Protein AF-A0A9E5F0Z5-F1 (afdb_monomer_lite)

pLDDT: mean 74.93, std 24.02, range [34.16, 98.31]

Radius of gyration: 19.01 Å; chains: 1; bounding box: 40×56×45 Å

Foldseek 3Di:
DPDPPDPLPPQPAFDDLLRLLVVQLVVLVVVCVVVVADADDDSCLRSVQSVVQAAPPPRHGADRGDDRPDPDDDQRHWHKAFQQPVHGHDSVGITIHGNNQRVLCPNHHVVSSVVVVVVVCVVLVDDDQPDDDDAPVVVVQVPDNPDPPRDDPPVVVVVVVDDDDPDDPDNPD

Sequence (173 aa):
MKRRENWRDIVAEPLEPEEVAWRLYNSAKTKARKRGLTFKLKYNDVLRPVKAGACAVTGIPFDHRAKPARGVDLPFRASLDRIDNTVGYEADNIQIVCCIYNRSKGMWNVEDVVAMAEAIMKQKQLELPEVICRCKKCRKELTAPDSVKMGLGPKCRKRLNGKHTNDPPNRNC

Secondary structure (DSSP, 8-state):
------GGG--PPPPPHHHHHHHHHHHHHHHHHHHT--B---HHHHHHHHHH-B-TTT-PBP--PPPPTTTPPPTTSEEEEESSSSS-B-TTSEEEEEHHHHHHHTTS-HHHHHHHHHHHHHHHTPPPPSS---SHHHHHHTT-TT-------HHHHHHHSS--------TT-

Structure (mmCIF, N/CA/C/O backbone):
data_AF-A0A9E5F0Z5-F1
#
_entry.id   AF-A0A9E5F0Z5-F1
#
loop_
_atom_site.group_PDB
_atom_site.id
_atom_site.type_symbol
_atom_site.label_atom_id
_atom_site.label_alt_id
_atom_site.label_comp_id
_atom_site.label_asym_id
_atom_site.label_entity_id
_atom_site.label_seq_id
_atom_site.pdbx_PDB_ins_code
_atom_site.Cartn_x
_atom_site.Cartn_y
_atom_site.Cartn_z
_atom_site.occupancy
_atom_site.B_iso_or_equiv
_atom_site.auth_seq_id
_atom_site.auth_comp_id
_atom_site.auth_asym_id
_atom_site.auth_atom_id
_atom_site.pdbx_PDB_model_num
ATOM 1 N N . MET A 1 1 ? 19.846 42.047 6.253 1.00 38.47 1 MET A N 1
ATOM 2 C CA . MET A 1 1 ? 20.235 40.618 6.306 1.00 38.47 1 MET A CA 1
ATOM 3 C C . MET A 1 1 ? 18.968 39.784 6.114 1.00 38.47 1 MET A C 1
ATOM 5 O O . MET A 1 1 ? 18.096 39.841 6.972 1.00 38.47 1 MET A O 1
A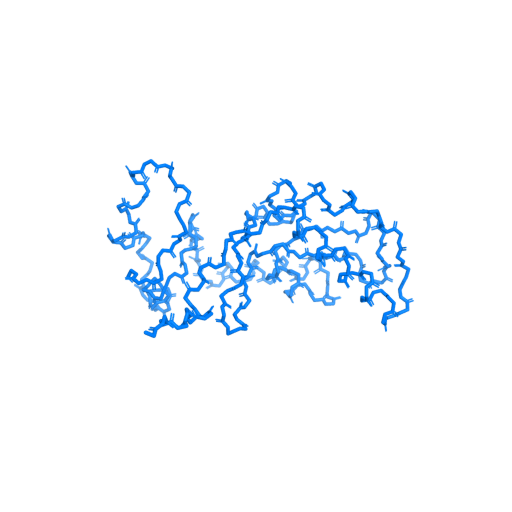TOM 9 N N . LYS A 1 2 ? 18.772 39.126 4.959 1.00 37.97 2 LYS A N 1
ATOM 10 C CA . LYS A 1 2 ? 17.550 38.334 4.710 1.00 37.97 2 LYS A CA 1
ATOM 11 C C . LYS A 1 2 ? 17.537 37.152 5.683 1.00 37.97 2 LYS A C 1
ATOM 13 O O . LYS A 1 2 ? 18.453 36.333 5.663 1.00 37.97 2 LYS A O 1
ATOM 18 N N . ARG A 1 3 ? 16.542 37.113 6.571 1.00 40.41 3 ARG A N 1
ATOM 19 C CA . ARG A 1 3 ? 16.307 36.020 7.520 1.00 40.41 3 ARG A CA 1
ATOM 20 C C . ARG A 1 3 ? 16.225 34.727 6.702 1.00 40.41 3 ARG A C 1
ATOM 22 O O . ARG A 1 3 ? 15.296 34.588 5.914 1.00 40.41 3 ARG A O 1
ATOM 29 N N . ARG A 1 4 ? 17.223 33.839 6.814 1.00 42.50 4 ARG A N 1
ATOM 30 C CA . ARG A 1 4 ? 17.203 32.532 6.137 1.00 42.50 4 ARG A CA 1
ATOM 31 C C . ARG A 1 4 ? 15.917 31.835 6.564 1.00 42.50 4 ARG A C 1
ATOM 33 O O . ARG A 1 4 ? 15.726 31.607 7.758 1.00 42.50 4 ARG A O 1
ATOM 40 N N . GLU A 1 5 ? 15.021 31.588 5.615 1.00 42.53 5 GLU A N 1
ATOM 41 C CA . GLU A 1 5 ? 13.785 30.870 5.889 1.00 42.53 5 GLU A CA 1
ATOM 42 C C . GLU A 1 5 ? 14.144 29.526 6.520 1.00 42.53 5 GLU A C 1
ATOM 44 O O . GLU A 1 5 ? 14.979 28.762 6.030 1.00 42.53 5 GLU A O 1
ATOM 49 N N . ASN A 1 6 ? 13.585 29.291 7.697 1.00 43.69 6 ASN A N 1
ATOM 50 C CA . ASN A 1 6 ? 13.802 28.077 8.449 1.00 43.69 6 ASN A CA 1
ATOM 51 C C . ASN A 1 6 ? 13.063 26.964 7.703 1.00 43.69 6 ASN A C 1
ATOM 53 O O . ASN A 1 6 ? 11.839 26.964 7.648 1.00 43.69 6 ASN A O 1
ATOM 57 N N . TRP A 1 7 ? 13.797 26.003 7.137 1.00 49.12 7 TRP A N 1
ATOM 58 C CA . TRP A 1 7 ? 13.245 24.856 6.395 1.00 49.12 7 TRP A CA 1
ATOM 59 C C . TRP A 1 7 ? 12.137 24.095 7.153 1.00 49.12 7 TRP A C 1
ATOM 61 O O . TRP A 1 7 ? 11.355 23.364 6.553 1.00 49.12 7 TRP A O 1
ATOM 71 N N . ARG A 1 8 ? 12.068 24.261 8.483 1.00 39.72 8 ARG A N 1
ATOM 72 C CA . ARG A 1 8 ? 11.035 23.701 9.366 1.00 39.72 8 ARG A CA 1
ATOM 73 C C . ARG A 1 8 ? 9.648 24.325 9.173 1.00 39.72 8 ARG A C 1
ATOM 75 O O . ARG A 1 8 ? 8.669 23.684 9.556 1.00 39.72 8 ARG A O 1
ATOM 82 N N . ASP A 1 9 ? 9.587 25.527 8.606 1.00 44.66 9 ASP A N 1
ATOM 83 C CA . ASP A 1 9 ? 8.370 26.313 8.385 1.00 44.66 9 ASP A CA 1
ATOM 84 C C . ASP A 1 9 ? 7.842 26.183 6.947 1.00 44.66 9 ASP A C 1
ATOM 86 O O . ASP A 1 9 ? 6.764 26.688 6.641 1.00 44.66 9 ASP A O 1
ATOM 90 N N . ILE A 1 10 ? 8.546 25.439 6.080 1.00 50.38 10 ILE A N 1
ATOM 91 C CA . ILE A 1 10 ? 8.009 25.016 4.786 1.00 50.38 10 ILE A CA 1
ATOM 92 C C . ILE A 1 10 ? 6.898 24.008 5.082 1.00 50.38 10 ILE A C 1
ATOM 94 O O . ILE A 1 10 ? 7.142 22.848 5.440 1.00 50.38 10 ILE A O 1
ATOM 98 N N . VAL A 1 11 ? 5.653 24.469 4.984 1.00 50.28 11 VAL A N 1
ATOM 99 C CA . VAL A 1 11 ? 4.491 23.590 4.899 1.00 50.28 11 VAL A CA 1
ATOM 100 C C . VAL A 1 11 ? 4.663 22.855 3.581 1.00 50.28 11 VAL A C 1
ATOM 102 O O . VAL A 1 11 ? 4.429 23.414 2.522 1.00 50.28 11 VAL A O 1
ATOM 105 N N . ALA A 1 12 ? 5.220 21.649 3.635 1.00 62.00 12 ALA A N 1
ATOM 106 C CA . ALA A 1 12 ? 5.427 20.885 2.423 1.00 62.00 12 ALA A CA 1
ATOM 107 C C . ALA A 1 12 ? 4.049 20.638 1.787 1.00 62.00 12 ALA A C 1
ATOM 109 O O . ALA A 1 12 ? 3.156 20.088 2.444 1.00 62.00 12 ALA A O 1
ATOM 110 N N . GLU A 1 13 ? 3.887 21.127 0.558 1.00 65.19 13 GLU A N 1
ATOM 111 C CA . GLU A 1 13 ? 2.676 20.967 -0.241 1.00 65.19 13 GLU A CA 1
ATOM 112 C C . GLU A 1 13 ? 2.273 19.482 -0.300 1.00 65.19 13 GLU A C 1
ATOM 114 O O . GLU A 1 13 ? 3.142 18.599 -0.208 1.00 65.19 13 GLU A O 1
ATOM 119 N N . PRO A 1 14 ? 0.970 19.161 -0.393 1.00 75.00 14 PRO A N 1
ATOM 120 C CA . PRO A 1 14 ? 0.533 17.802 -0.683 1.00 75.00 14 PRO A CA 1
ATOM 121 C C . PRO A 1 14 ? 1.262 17.251 -1.914 1.00 75.00 14 PRO A C 1
ATOM 123 O O . PRO A 1 14 ? 1.510 17.967 -2.877 1.00 75.00 14 PRO A O 1
ATOM 126 N N . LEU A 1 15 ? 1.640 15.976 -1.863 1.00 83.19 15 LEU A N 1
ATOM 127 C CA . LEU A 1 15 ? 2.298 15.325 -2.990 1.00 83.19 15 LEU A CA 1
ATOM 128 C C . LEU A 1 15 ? 1.251 14.945 -4.033 1.00 83.19 15 LEU A C 1
ATOM 130 O O . LEU A 1 15 ? 0.234 14.341 -3.685 1.00 83.19 15 LEU A O 1
ATOM 134 N N . GLU A 1 16 ? 1.551 15.205 -5.301 1.00 91.06 16 GLU A N 1
ATOM 135 C CA . GLU A 1 16 ? 0.711 14.749 -6.405 1.00 91.06 16 GLU A CA 1
ATOM 136 C C . GLU A 1 16 ? 0.676 13.208 -6.482 1.00 91.06 16 GLU A C 1
ATOM 138 O O . GLU A 1 16 ? 1.681 12.544 -6.169 1.00 91.06 16 GLU A O 1
ATOM 143 N N . PRO A 1 17 ? -0.446 12.599 -6.916 1.00 92.50 17 PRO A N 1
ATOM 144 C CA . PRO A 1 17 ? -0.577 11.147 -7.058 1.00 92.50 17 PRO A CA 1
ATOM 145 C C . PRO A 1 17 ? 0.547 10.505 -7.885 1.00 92.50 17 PRO A C 1
ATOM 147 O O . PRO A 1 17 ? 1.037 9.428 -7.541 1.00 92.50 17 PRO A O 1
ATOM 150 N N . GLU A 1 18 ? 0.999 11.173 -8.944 1.00 95.19 18 GLU A N 1
ATOM 151 C CA . GLU A 1 18 ? 2.119 10.767 -9.791 1.00 95.19 18 GLU A CA 1
ATOM 152 C C . GLU A 1 18 ? 3.422 10.663 -8.994 1.00 95.19 18 GLU A C 1
ATOM 154 O O . GLU A 1 18 ? 4.145 9.668 -9.089 1.00 95.19 18 GLU A O 1
ATOM 159 N N . GLU A 1 19 ? 3.714 11.655 -8.155 1.00 92.38 19 GLU A N 1
ATOM 160 C CA . GLU A 1 19 ? 4.922 11.649 -7.337 1.00 92.38 19 GLU A CA 1
ATOM 161 C C . GLU A 1 19 ? 4.868 10.536 -6.283 1.00 92.38 19 GLU A C 1
ATOM 163 O O . GLU A 1 19 ? 5.853 9.825 -6.046 1.00 92.38 19 GLU A O 1
ATOM 168 N N . VAL A 1 20 ? 3.698 10.330 -5.677 1.00 93.38 20 VAL A N 1
ATOM 169 C CA . VAL A 1 20 ? 3.466 9.241 -4.724 1.00 93.38 20 VAL A CA 1
ATOM 170 C C . VAL A 1 20 ? 3.682 7.886 -5.399 1.00 93.38 20 VAL A C 1
ATOM 172 O O . VAL A 1 20 ? 4.447 7.064 -4.885 1.00 93.38 20 VAL A O 1
ATOM 175 N N . ALA A 1 21 ? 3.074 7.663 -6.565 1.00 96.81 21 ALA A N 1
ATOM 176 C CA . ALA A 1 21 ? 3.222 6.428 -7.327 1.00 96.81 21 ALA A CA 1
ATOM 177 C C . ALA A 1 21 ? 4.681 6.178 -7.728 1.00 96.81 21 ALA A C 1
ATOM 179 O O . ALA A 1 21 ? 5.188 5.067 -7.557 1.00 96.81 21 ALA A O 1
ATOM 180 N N . TRP A 1 22 ? 5.391 7.212 -8.186 1.00 96.81 22 TRP A N 1
ATOM 181 C CA . TRP A 1 22 ? 6.794 7.104 -8.589 1.00 96.81 22 TRP A CA 1
ATOM 182 C C . TRP A 1 22 ? 7.693 6.707 -7.413 1.00 96.81 22 TRP A C 1
ATOM 184 O O . TRP A 1 22 ? 8.544 5.817 -7.537 1.00 96.81 22 TRP A O 1
ATOM 194 N N . ARG A 1 23 ? 7.472 7.306 -6.236 1.00 94.88 23 ARG A N 1
ATOM 195 C CA . ARG A 1 23 ? 8.195 6.958 -5.002 1.00 94.88 23 ARG A CA 1
ATOM 196 C C . ARG A 1 23 ? 7.918 5.512 -4.580 1.00 94.88 23 ARG A C 1
ATOM 198 O O . ARG A 1 23 ? 8.851 4.796 -4.207 1.00 94.88 23 ARG A O 1
ATOM 205 N N . LEU A 1 24 ? 6.662 5.065 -4.650 1.00 96.56 24 LEU A N 1
ATOM 206 C CA . LEU A 1 24 ? 6.279 3.688 -4.317 1.00 96.56 24 LEU A CA 1
ATOM 207 C C . LEU A 1 24 ? 6.908 2.673 -5.278 1.00 96.56 24 LEU A C 1
ATOM 209 O O . LEU A 1 24 ? 7.517 1.704 -4.821 1.00 96.56 24 LEU A O 1
ATOM 213 N N . TYR A 1 25 ? 6.833 2.934 -6.583 1.00 98.31 25 TYR A N 1
ATOM 214 C CA . TYR A 1 25 ? 7.398 2.085 -7.627 1.00 98.31 25 TYR A CA 1
ATOM 215 C C . TYR A 1 25 ? 8.915 1.904 -7.467 1.00 98.31 25 TYR A C 1
ATOM 217 O O . TYR A 1 25 ? 9.411 0.777 -7.408 1.00 98.31 25 TYR A O 1
ATOM 225 N N . ASN A 1 26 ? 9.668 2.997 -7.297 1.00 97.81 26 ASN A N 1
ATOM 226 C CA . ASN A 1 26 ? 11.123 2.920 -7.118 1.00 97.81 26 ASN A CA 1
ATOM 227 C C . ASN A 1 26 ? 11.528 2.281 -5.783 1.00 97.81 26 ASN A C 1
ATOM 229 O O . ASN A 1 26 ? 12.526 1.553 -5.712 1.00 97.81 26 ASN A O 1
ATOM 233 N N . SER A 1 27 ? 10.743 2.505 -4.723 1.00 96.06 27 SER A N 1
ATOM 234 C CA . SER A 1 27 ? 10.944 1.821 -3.445 1.00 96.06 27 SER A CA 1
ATOM 235 C C . SER A 1 27 ? 10.758 0.310 -3.593 1.00 96.06 27 SER A C 1
ATOM 237 O O . SER A 1 27 ? 11.607 -0.451 -3.129 1.00 96.06 27 SER A O 1
ATOM 239 N N . ALA A 1 28 ? 9.698 -0.130 -4.276 1.00 97.19 28 ALA A N 1
ATOM 240 C CA . ALA A 1 28 ? 9.439 -1.539 -4.550 1.00 97.19 28 ALA A CA 1
ATOM 241 C C . ALA A 1 28 ? 10.550 -2.163 -5.402 1.00 97.19 28 ALA A C 1
ATOM 243 O O . ALA A 1 28 ? 11.098 -3.190 -5.011 1.00 97.19 28 ALA A O 1
ATOM 244 N N . LYS A 1 29 ? 10.988 -1.490 -6.475 1.00 97.75 29 LYS A N 1
ATOM 245 C CA . LYS A 1 29 ? 12.116 -1.933 -7.313 1.00 97.75 29 LYS A CA 1
ATOM 246 C C . LYS A 1 29 ? 13.394 -2.139 -6.497 1.00 97.75 29 LYS A C 1
ATOM 248 O O . LYS A 1 29 ? 14.072 -3.158 -6.615 1.00 97.75 29 LYS A O 1
ATOM 253 N N . THR A 1 30 ? 13.702 -1.193 -5.609 1.00 97.81 30 THR A N 1
ATOM 254 C CA . THR A 1 30 ? 14.866 -1.286 -4.715 1.00 97.81 30 THR A CA 1
ATOM 255 C C . THR A 1 30 ? 14.730 -2.441 -3.721 1.00 97.81 30 THR A C 1
ATOM 257 O O . THR A 1 30 ? 15.696 -3.168 -3.492 1.00 97.81 30 THR A O 1
ATOM 260 N N . LYS A 1 31 ? 13.546 -2.621 -3.123 1.00 95.88 31 LYS A N 1
ATOM 261 C CA . LYS A 1 31 ? 13.265 -3.709 -2.174 1.00 95.88 31 LYS A CA 1
ATOM 262 C C . LYS A 1 31 ? 13.341 -5.079 -2.842 1.00 95.88 31 LYS A C 1
ATOM 264 O O . LYS A 1 31 ? 13.920 -5.982 -2.248 1.00 95.88 31 LYS A O 1
ATOM 269 N N . ALA A 1 32 ? 12.816 -5.206 -4.059 1.00 97.25 32 ALA A N 1
ATOM 270 C CA . ALA A 1 32 ? 12.871 -6.427 -4.851 1.00 97.25 32 ALA A CA 1
ATOM 271 C C . ALA A 1 32 ? 14.320 -6.859 -5.071 1.00 97.25 32 ALA A C 1
ATOM 273 O O . ALA A 1 32 ? 14.706 -7.949 -4.660 1.00 97.25 32 ALA A O 1
ATOM 274 N N . ARG A 1 33 ? 15.155 -5.937 -5.573 1.00 97.56 33 ARG A N 1
ATOM 275 C CA . ARG A 1 33 ? 16.589 -6.172 -5.779 1.00 97.56 33 ARG A CA 1
ATOM 276 C C . ARG A 1 33 ? 17.306 -6.581 -4.493 1.00 97.56 33 ARG A C 1
ATOM 278 O O . ARG A 1 33 ? 18.084 -7.522 -4.508 1.00 97.56 33 ARG A O 1
ATOM 285 N N . LYS A 1 34 ? 17.041 -5.894 -3.375 1.00 97.25 34 LYS A N 1
ATOM 286 C CA . LYS A 1 34 ? 17.675 -6.202 -2.078 1.00 97.25 34 LYS A CA 1
ATOM 287 C C . LYS A 1 34 ? 17.306 -7.582 -1.528 1.00 97.25 34 LYS A C 1
ATOM 289 O O . LYS A 1 34 ? 18.060 -8.117 -0.729 1.00 97.25 34 LYS A O 1
ATOM 294 N N . ARG A 1 35 ? 16.141 -8.115 -1.900 1.00 95.25 35 ARG A N 1
ATOM 295 C CA . ARG A 1 35 ? 15.604 -9.388 -1.398 1.00 95.25 35 AR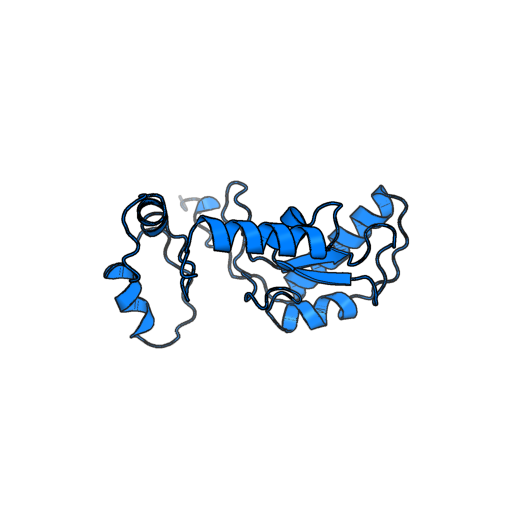G A CA 1
ATOM 296 C C . ARG A 1 35 ? 15.678 -10.521 -2.427 1.00 95.25 35 ARG A C 1
ATOM 298 O O . ARG A 1 35 ? 15.177 -11.597 -2.141 1.00 95.25 35 ARG A O 1
ATOM 305 N N . GLY A 1 36 ? 16.242 -10.275 -3.612 1.00 96.56 36 GLY A N 1
ATOM 306 C CA . GLY A 1 36 ? 16.270 -11.256 -4.702 1.00 96.56 36 GLY A CA 1
ATOM 307 C C . GLY A 1 36 ? 14.886 -11.625 -5.253 1.00 96.56 36 GLY A C 1
ATOM 308 O O . GLY A 1 36 ? 14.707 -12.731 -5.743 1.00 96.56 36 GLY A O 1
ATOM 309 N N . LEU A 1 37 ? 13.896 -10.731 -5.153 1.00 96.25 37 LEU A N 1
ATOM 310 C CA . LEU A 1 37 ? 12.527 -10.992 -5.613 1.00 96.25 37 LEU A CA 1
ATOM 311 C C . LEU A 1 37 ? 12.330 -10.573 -7.072 1.00 96.25 37 LEU A C 1
ATOM 313 O O . LEU A 1 37 ? 12.842 -9.536 -7.503 1.00 96.25 37 LEU A O 1
ATOM 317 N N . THR A 1 38 ? 11.488 -11.318 -7.789 1.00 96.69 38 THR A N 1
ATOM 318 C CA . THR A 1 38 ? 10.995 -10.956 -9.123 1.00 96.69 38 THR A CA 1
ATOM 319 C C . THR A 1 38 ? 10.327 -9.578 -9.105 1.00 96.69 38 THR A C 1
ATOM 321 O O . THR A 1 38 ? 9.592 -9.239 -8.174 1.00 96.69 38 THR A O 1
ATOM 324 N N . PHE A 1 39 ? 10.572 -8.773 -10.142 1.00 97.94 39 PHE A N 1
ATOM 325 C CA . PHE A 1 39 ? 9.953 -7.460 -10.322 1.00 97.94 39 PHE A CA 1
ATOM 326 C C . PHE A 1 39 ? 9.475 -7.300 -11.768 1.00 97.94 39 PHE A C 1
ATOM 328 O O . PHE A 1 39 ? 10.283 -7.072 -12.666 1.00 97.94 39 PHE A O 1
ATOM 335 N N . LYS A 1 40 ? 8.162 -7.420 -11.980 1.00 97.50 40 LYS A N 1
ATOM 336 C CA . LYS A 1 40 ? 7.487 -7.311 -13.286 1.00 97.50 40 LYS A CA 1
ATOM 337 C C . LYS A 1 40 ? 6.472 -6.163 -13.346 1.00 97.50 40 LYS A C 1
ATOM 339 O O . LYS A 1 40 ? 5.764 -6.029 -14.340 1.00 97.50 40 LYS A O 1
ATOM 344 N N . LEU A 1 41 ? 6.388 -5.338 -12.300 1.00 96.56 41 LEU A N 1
ATOM 345 C CA . LEU A 1 41 ? 5.465 -4.203 -12.274 1.00 96.56 41 LEU A CA 1
ATOM 346 C C . LEU A 1 41 ? 5.788 -3.184 -13.360 1.00 96.56 41 LEU A C 1
ATOM 348 O O . LEU A 1 41 ? 6.944 -2.808 -13.566 1.00 96.56 41 LEU A O 1
ATOM 352 N N . LYS A 1 42 ? 4.733 -2.645 -13.961 1.00 97.44 42 LYS A N 1
ATOM 353 C CA . LYS A 1 42 ? 4.756 -1.411 -14.737 1.00 97.44 42 LYS A CA 1
ATOM 354 C C . LYS A 1 42 ? 4.358 -0.252 -13.831 1.00 97.44 42 LYS A C 1
ATOM 356 O O . LYS A 1 42 ? 3.610 -0.402 -12.869 1.00 97.44 42 LYS A O 1
ATOM 361 N N . TYR A 1 43 ? 4.823 0.948 -14.164 1.00 97.56 43 TYR A N 1
ATOM 362 C CA . TYR A 1 43 ? 4.482 2.156 -13.406 1.00 97.56 43 TYR A CA 1
ATOM 363 C C . TYR A 1 43 ? 2.961 2.370 -13.281 1.00 97.56 43 TYR A C 1
ATOM 365 O O . TYR A 1 43 ? 2.468 2.726 -12.211 1.00 97.56 43 TYR A O 1
ATOM 373 N N . ASN A 1 44 ? 2.206 2.072 -14.344 1.00 97.75 44 ASN A N 1
ATOM 374 C CA . ASN A 1 44 ? 0.749 2.218 -14.356 1.00 97.75 44 ASN A CA 1
ATOM 375 C C . ASN A 1 44 ? 0.013 1.254 -13.416 1.00 97.75 44 ASN A C 1
ATOM 377 O O . ASN A 1 44 ? -1.086 1.597 -12.978 1.00 97.75 44 ASN A O 1
ATOM 381 N N . ASP A 1 45 ? 0.618 0.118 -13.060 1.00 97.56 45 ASP A N 1
ATOM 382 C CA . ASP A 1 45 ? 0.049 -0.821 -12.083 1.00 97.56 45 ASP A CA 1
ATOM 383 C C . ASP A 1 45 ? 0.025 -0.193 -10.679 1.00 97.56 45 ASP A C 1
ATOM 385 O O . ASP A 1 45 ? -0.812 -0.527 -9.850 1.00 97.56 45 ASP A O 1
ATOM 389 N N . VAL A 1 46 ? 0.908 0.782 -10.427 1.00 97.94 46 VAL A N 1
ATOM 390 C CA . VAL A 1 46 ? 0.958 1.565 -9.185 1.00 97.94 46 VAL A CA 1
ATOM 391 C C . VAL A 1 46 ? 0.166 2.866 -9.319 1.00 97.94 46 VAL A C 1
ATOM 393 O O . VAL A 1 46 ? -0.571 3.237 -8.408 1.00 97.94 46 VAL A O 1
ATOM 396 N N . LEU A 1 47 ? 0.296 3.575 -10.445 1.00 97.81 47 LEU A N 1
ATOM 397 C CA . LEU A 1 47 ? -0.316 4.894 -10.623 1.00 97.81 47 LEU A CA 1
ATOM 398 C C . LEU A 1 47 ? -1.843 4.851 -10.565 1.00 97.81 47 LEU A C 1
ATOM 400 O O . LEU A 1 47 ? -2.445 5.682 -9.891 1.00 97.81 47 LEU A O 1
ATOM 404 N N . ARG A 1 48 ? -2.471 3.900 -11.266 1.00 97.38 48 ARG A N 1
ATOM 405 C CA . ARG A 1 48 ? -3.937 3.790 -11.331 1.00 97.38 48 ARG A CA 1
ATOM 406 C C . ARG A 1 48 ? -4.573 3.673 -9.936 1.00 97.38 48 ARG A C 1
ATOM 408 O O . ARG A 1 48 ? -5.405 4.519 -9.614 1.00 97.38 48 ARG A O 1
ATOM 415 N N . PRO A 1 49 ? -4.172 2.715 -9.078 1.00 96.69 49 PRO A N 1
ATOM 416 C CA . PRO A 1 49 ? -4.730 2.609 -7.730 1.00 96.69 49 PRO A CA 1
ATOM 417 C C . PRO A 1 49 ? -4.329 3.763 -6.799 1.00 96.69 49 PRO A C 1
ATOM 419 O O . PRO A 1 49 ? -5.109 4.127 -5.926 1.00 96.69 49 PRO A O 1
ATOM 422 N N . VAL A 1 50 ? -3.165 4.400 -6.987 1.00 96.75 50 VAL A N 1
ATOM 423 C CA . VAL A 1 50 ? -2.843 5.637 -6.246 1.00 96.75 50 VAL A CA 1
ATOM 424 C C . VAL A 1 50 ? -3.804 6.769 -6.628 1.00 96.75 50 VAL A C 1
ATOM 426 O O . VAL A 1 50 ? -4.309 7.447 -5.737 1.00 96.75 50 VAL A O 1
ATOM 429 N N . LYS A 1 51 ? -4.113 6.939 -7.922 1.00 96.19 51 LYS A N 1
ATOM 430 C CA . LYS A 1 51 ? -5.088 7.931 -8.413 1.00 96.19 51 LYS A CA 1
ATOM 431 C C . LYS A 1 51 ? -6.519 7.657 -7.962 1.00 96.19 51 LYS A C 1
ATOM 433 O O . LYS A 1 51 ? -7.275 8.605 -7.796 1.00 96.19 51 LYS A O 1
ATOM 438 N N . ALA A 1 52 ? -6.882 6.394 -7.736 1.00 95.38 52 ALA A N 1
ATOM 439 C CA . ALA A 1 52 ? -8.175 6.049 -7.143 1.00 95.38 52 ALA A CA 1
ATOM 440 C C . ALA A 1 52 ? -8.344 6.637 -5.726 1.00 95.38 52 ALA A C 1
ATOM 442 O O . ALA A 1 52 ? -9.468 6.828 -5.273 1.00 95.38 52 ALA A O 1
ATOM 443 N N . GLY A 1 53 ? -7.241 6.961 -5.038 1.00 92.56 53 GLY A N 1
ATOM 444 C CA . GLY A 1 53 ? -7.257 7.811 -3.847 1.00 92.56 53 GLY A CA 1
ATOM 445 C C . GLY A 1 53 ? -7.673 7.119 -2.549 1.00 92.56 53 GLY A C 1
ATOM 446 O O . GLY A 1 53 ? -7.775 7.791 -1.523 1.00 92.56 53 GLY A O 1
ATOM 447 N N . ALA A 1 54 ? -7.881 5.800 -2.553 1.00 94.44 54 ALA A N 1
ATOM 448 C CA . ALA A 1 54 ? -8.308 5.043 -1.381 1.00 94.44 54 ALA A CA 1
ATOM 449 C C . ALA A 1 54 ? -7.601 3.688 -1.256 1.00 94.44 54 ALA A C 1
ATOM 451 O O . ALA A 1 54 ? -7.190 3.070 -2.238 1.00 94.44 54 ALA A O 1
ATOM 452 N N . CYS A 1 55 ? -7.472 3.221 -0.014 1.00 96.56 55 CYS A N 1
ATOM 453 C CA . CYS A 1 55 ? -6.939 1.906 0.316 1.00 96.56 55 CYS A CA 1
ATOM 454 C C . CYS A 1 55 ? -7.787 0.796 -0.312 1.00 96.56 55 CYS A C 1
ATOM 456 O O . CYS A 1 55 ? -8.977 0.710 -0.018 1.00 96.56 55 CYS A O 1
ATOM 458 N N . ALA A 1 56 ? -7.160 -0.097 -1.083 1.00 96.50 56 ALA A N 1
ATOM 459 C CA . ALA A 1 56 ? -7.852 -1.203 -1.746 1.00 96.50 56 ALA A CA 1
ATOM 460 C C . ALA A 1 56 ? -8.580 -2.150 -0.773 1.00 96.50 56 ALA A C 1
ATOM 462 O O . ALA A 1 56 ? -9.600 -2.722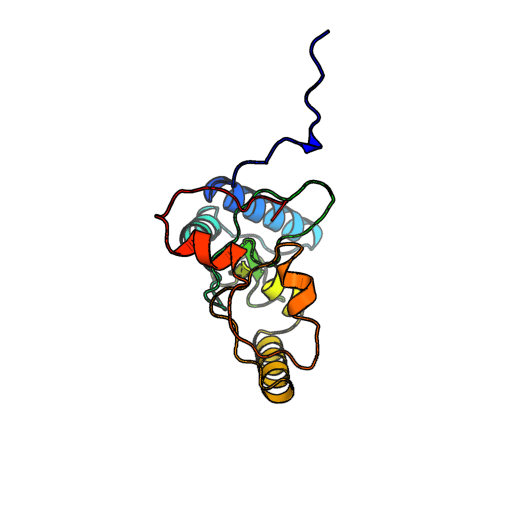 -1.134 1.00 96.50 56 ALA A O 1
ATOM 463 N N . VAL A 1 57 ? -8.077 -2.291 0.461 1.00 95.56 57 VAL A N 1
ATOM 464 C CA . VAL A 1 57 ? -8.652 -3.206 1.463 1.00 95.56 57 VAL A CA 1
ATOM 465 C C . VAL A 1 57 ? -9.635 -2.501 2.394 1.00 95.56 57 VAL A C 1
ATOM 467 O O . VAL A 1 57 ? -10.700 -3.025 2.686 1.00 95.56 57 VAL A O 1
ATOM 470 N N . THR A 1 58 ? -9.282 -1.315 2.894 1.00 93.44 58 THR A N 1
ATOM 471 C CA . THR A 1 58 ? -10.062 -0.651 3.954 1.00 93.44 58 THR A CA 1
ATOM 472 C C . THR A 1 58 ? -10.972 0.464 3.445 1.00 93.44 58 THR A C 1
ATOM 474 O O . THR A 1 58 ? -11.705 1.039 4.241 1.00 93.44 58 THR A O 1
ATOM 477 N N . GLY A 1 59 ? -10.852 0.875 2.178 1.00 92.56 59 GLY A N 1
ATOM 478 C CA . GLY A 1 59 ? -11.570 2.026 1.615 1.00 92.56 59 GLY A CA 1
ATOM 479 C C . GLY A 1 59 ? -11.161 3.393 2.182 1.00 92.56 59 GLY A C 1
ATOM 480 O O . GLY A 1 59 ? -11.684 4.419 1.760 1.00 92.56 59 GLY A O 1
ATOM 481 N N . ILE A 1 60 ? -10.213 3.443 3.126 1.00 91.12 60 ILE A N 1
ATOM 482 C CA . ILE A 1 60 ? -9.781 4.693 3.766 1.00 91.12 60 ILE A CA 1
ATOM 483 C C . ILE A 1 60 ? -9.078 5.582 2.724 1.00 91.12 60 ILE A C 1
ATOM 485 O O . ILE A 1 60 ? -8.121 5.108 2.098 1.00 91.12 60 ILE A O 1
ATOM 489 N N . PRO A 1 61 ? -9.482 6.860 2.571 1.00 91.25 61 PRO A N 1
ATOM 490 C CA . PRO A 1 61 ? -8.819 7.795 1.671 1.00 91.25 61 PRO A CA 1
ATOM 491 C C . PRO A 1 61 ? -7.346 8.002 2.024 1.00 91.25 61 PRO A C 1
ATOM 493 O O . PRO A 1 61 ? -6.970 8.091 3.201 1.00 91.25 61 PRO A O 1
ATOM 496 N N . PHE A 1 62 ? -6.503 8.108 1.002 1.00 89.69 62 PHE A N 1
ATOM 497 C CA . PHE A 1 62 ? -5.080 8.308 1.203 1.00 89.69 62 PHE A CA 1
ATOM 498 C C . PHE A 1 62 ? -4.756 9.707 1.715 1.00 89.69 62 PHE A C 1
ATOM 500 O O . PHE A 1 62 ? -5.256 10.730 1.255 1.00 89.69 62 PHE A O 1
ATOM 507 N N . ASP A 1 63 ? -3.825 9.739 2.660 1.00 85.62 63 ASP A N 1
ATOM 508 C CA . ASP A 1 63 ? -3.237 10.966 3.167 1.00 85.62 63 ASP A CA 1
ATOM 509 C C . ASP A 1 63 ? -1.984 11.320 2.355 1.00 85.62 63 ASP A C 1
ATOM 511 O O . ASP A 1 63 ? -0.888 10.817 2.626 1.00 85.62 63 ASP A O 1
ATOM 515 N N . HIS A 1 64 ? -2.162 12.166 1.339 1.00 79.81 64 HIS A N 1
ATOM 516 C CA . HIS A 1 64 ? -1.094 12.633 0.447 1.00 79.81 64 HIS A CA 1
ATOM 517 C C . HIS A 1 64 ? -0.335 13.857 0.969 1.00 79.81 64 HIS A C 1
ATOM 519 O O . HIS A 1 64 ? 0.536 14.384 0.277 1.00 79.81 64 HIS A O 1
ATOM 525 N N . ARG A 1 65 ? -0.605 14.309 2.201 1.00 79.00 65 ARG A N 1
ATOM 526 C CA . ARG A 1 65 ? 0.166 15.403 2.800 1.00 79.00 65 ARG A CA 1
ATOM 527 C C . ARG A 1 65 ? 1.644 15.033 2.823 1.00 79.00 65 ARG A C 1
ATOM 529 O O . ARG A 1 65 ? 2.014 13.910 3.183 1.00 79.00 65 ARG A O 1
ATOM 536 N N . ALA A 1 66 ? 2.509 15.984 2.494 1.00 68.12 66 ALA A N 1
ATOM 537 C CA . ALA A 1 66 ? 3.928 15.757 2.668 1.00 68.12 66 ALA A CA 1
ATOM 538 C C . ALA A 1 66 ? 4.257 15.519 4.150 1.00 68.12 66 ALA A C 1
ATOM 540 O O . ALA A 1 66 ? 3.619 16.045 5.073 1.00 68.12 66 ALA A O 1
ATOM 541 N N . LYS A 1 67 ? 5.254 14.660 4.385 1.00 65.00 67 LYS A N 1
ATOM 542 C CA . LYS A 1 67 ? 5.631 14.263 5.742 1.00 65.00 67 LYS A CA 1
ATOM 543 C C . LYS A 1 67 ? 6.001 15.503 6.556 1.00 65.00 67 LYS A C 1
ATOM 545 O O . LYS A 1 67 ? 6.822 16.299 6.096 1.00 65.00 67 LYS A O 1
ATOM 550 N N . PRO A 1 68 ? 5.477 15.656 7.786 1.00 61.12 68 PRO A N 1
ATOM 551 C CA . PRO A 1 68 ? 6.002 16.663 8.688 1.00 61.12 68 PRO A CA 1
ATOM 552 C C . PRO A 1 68 ? 7.504 16.431 8.878 1.00 61.12 68 PRO A C 1
ATOM 554 O O . PRO A 1 68 ? 7.946 15.285 9.014 1.00 61.12 68 PRO A O 1
ATOM 557 N N . ALA A 1 69 ? 8.285 17.509 8.952 1.00 54.44 69 ALA A N 1
ATOM 558 C CA . ALA A 1 69 ? 9.647 17.420 9.459 1.00 54.44 69 ALA A CA 1
ATOM 559 C C . ALA A 1 69 ? 9.655 16.667 10.809 1.00 54.44 69 ALA A C 1
ATOM 561 O O . ALA A 1 69 ? 8.777 16.898 11.644 1.00 54.44 69 ALA A O 1
ATOM 562 N N . ARG A 1 70 ? 10.677 15.816 11.020 1.00 54.53 70 ARG A N 1
ATOM 563 C CA . ARG A 1 70 ? 10.915 14.931 12.191 1.00 54.53 70 ARG A CA 1
ATOM 564 C C . ARG A 1 70 ? 10.285 13.528 12.171 1.00 54.53 70 ARG A C 1
ATOM 566 O O . ARG A 1 70 ? 9.726 13.095 13.171 1.00 54.53 70 ARG A O 1
ATOM 573 N N . GLY A 1 71 ? 10.420 12.779 11.076 1.00 54.81 71 GLY A N 1
ATOM 574 C CA . GLY A 1 71 ? 10.272 11.311 11.115 1.00 54.81 71 GLY A CA 1
ATOM 575 C C . GLY A 1 71 ? 8.878 10.773 11.476 1.00 54.81 71 GLY A C 1
ATOM 576 O O . GLY A 1 71 ? 8.725 9.572 11.680 1.00 54.81 71 GLY A O 1
ATOM 577 N N . VAL A 1 72 ? 7.854 11.630 11.533 1.00 65.56 72 VAL A N 1
ATOM 578 C CA . VAL A 1 72 ? 6.472 11.213 11.782 1.00 65.56 72 VAL A CA 1
ATOM 579 C C . VAL A 1 72 ? 5.937 10.562 10.514 1.00 65.56 72 VAL A C 1
ATOM 581 O O . VAL A 1 72 ? 5.869 11.201 9.462 1.00 65.56 72 VAL A O 1
ATOM 584 N N . ASP A 1 73 ? 5.558 9.288 10.602 1.00 70.00 73 ASP A N 1
ATOM 585 C CA . ASP A 1 73 ? 4.903 8.613 9.488 1.00 70.00 73 ASP A CA 1
ATOM 586 C C . ASP A 1 73 ? 3.393 8.864 9.514 1.00 70.00 73 ASP A C 1
ATOM 588 O O . ASP A 1 73 ? 2.760 8.830 10.571 1.00 70.00 73 ASP A O 1
ATOM 592 N N . LEU A 1 74 ? 2.814 9.119 8.343 1.00 83.62 74 LEU A N 1
ATOM 593 C CA . LEU A 1 74 ? 1.371 9.279 8.194 1.00 83.62 74 LEU A CA 1
ATOM 594 C C . LEU A 1 74 ? 0.744 7.885 8.051 1.00 83.62 74 LEU A C 1
ATOM 596 O O . LEU A 1 74 ? 1.084 7.171 7.108 1.00 83.62 74 LEU A O 1
ATOM 600 N N . PRO A 1 75 ? -0.149 7.457 8.959 1.00 89.00 75 PRO A N 1
ATOM 601 C CA . PRO A 1 75 ? -0.666 6.087 8.955 1.00 89.00 75 PRO A CA 1
ATOM 602 C C . PRO A 1 75 ? -1.534 5.779 7.728 1.00 89.00 75 PRO A C 1
ATOM 604 O O . PRO A 1 75 ? -1.562 4.637 7.281 1.00 89.00 75 PRO A O 1
ATOM 607 N N . PHE A 1 76 ? -2.202 6.783 7.153 1.00 91.44 76 PHE A N 1
ATOM 608 C CA . PHE A 1 76 ? -3.094 6.607 6.002 1.00 91.44 76 PHE A CA 1
ATOM 609 C C . PHE A 1 76 ? -2.471 7.010 4.664 1.00 91.44 76 PHE A C 1
ATOM 611 O O . PHE A 1 76 ? -3.171 7.048 3.660 1.00 91.44 76 PHE A O 1
ATOM 618 N N . ARG A 1 77 ? -1.159 7.270 4.596 1.00 91.25 77 ARG A N 1
ATOM 619 C CA . ARG A 1 77 ? -0.507 7.449 3.290 1.00 91.25 77 ARG A CA 1
ATOM 620 C C . ARG A 1 77 ? -0.546 6.148 2.491 1.00 91.25 77 ARG A C 1
ATOM 622 O O . ARG A 1 77 ? -0.466 5.067 3.084 1.00 91.25 77 ARG A O 1
ATOM 629 N N . ALA A 1 78 ? -0.550 6.269 1.170 1.00 95.31 78 ALA A N 1
ATOM 630 C CA . ALA A 1 78 ? -0.419 5.130 0.275 1.00 95.31 78 ALA A CA 1
ATOM 631 C C . ALA A 1 78 ? 0.886 4.345 0.530 1.00 95.31 78 ALA A C 1
ATOM 633 O O . ALA A 1 78 ? 1.958 4.903 0.813 1.00 95.31 78 ALA A O 1
ATOM 634 N N . SER A 1 79 ? 0.780 3.027 0.433 1.00 96.19 79 SER A N 1
ATOM 635 C CA . SER A 1 79 ? 1.856 2.053 0.549 1.00 96.19 79 SER A CA 1
ATOM 636 C C . SER A 1 79 ? 1.602 0.928 -0.445 1.00 96.19 79 SER A C 1
ATOM 638 O O . SER A 1 79 ? 0.470 0.482 -0.595 1.00 96.19 79 SER A O 1
ATOM 640 N N . LEU A 1 80 ? 2.663 0.459 -1.097 1.00 97.69 80 LEU A N 1
ATOM 641 C CA . LEU A 1 80 ? 2.603 -0.691 -1.993 1.00 97.69 80 LEU A CA 1
ATOM 642 C C . LEU A 1 80 ? 2.777 -1.964 -1.163 1.00 97.69 80 LEU A C 1
ATOM 644 O O . LEU A 1 80 ? 3.810 -2.142 -0.505 1.00 97.69 80 LEU A O 1
ATOM 648 N N . ASP A 1 81 ? 1.749 -2.800 -1.162 1.00 97.62 81 ASP A N 1
ATOM 649 C CA . ASP A 1 81 ? 1.668 -4.069 -0.444 1.00 97.62 81 ASP A CA 1
ATOM 650 C C . ASP A 1 81 ? 1.656 -5.248 -1.420 1.00 97.62 81 ASP A C 1
ATOM 652 O O . ASP A 1 81 ? 1.214 -5.102 -2.560 1.00 97.62 81 ASP A O 1
ATOM 656 N N . ARG A 1 82 ? 2.181 -6.391 -0.970 1.00 96.56 82 ARG A N 1
ATOM 657 C CA . ARG A 1 82 ? 2.093 -7.654 -1.708 1.00 96.56 82 ARG A CA 1
ATOM 658 C C . ARG A 1 82 ? 0.985 -8.488 -1.086 1.00 96.56 82 ARG A C 1
ATOM 660 O O . ARG A 1 82 ? 0.994 -8.672 0.134 1.00 96.56 82 ARG A O 1
ATOM 667 N N . ILE A 1 83 ? 0.067 -8.976 -1.915 1.00 96.12 83 ILE A N 1
ATOM 668 C CA . ILE A 1 83 ? -1.061 -9.802 -1.473 1.00 96.12 83 ILE A CA 1
ATOM 669 C C . ILE A 1 83 ? -0.494 -11.079 -0.848 1.00 96.12 83 ILE A C 1
ATOM 671 O O . ILE A 1 83 ? -0.634 -11.289 0.360 1.00 96.12 83 ILE A O 1
ATOM 675 N N . ASP A 1 84 ? 0.296 -11.816 -1.626 1.00 95.06 84 ASP A N 1
ATOM 676 C CA . ASP A 1 84 ? 1.125 -12.923 -1.176 1.00 95.06 84 ASP A CA 1
ATOM 677 C C . ASP A 1 84 ? 2.586 -12.467 -1.003 1.00 95.06 84 ASP A C 1
ATOM 679 O O . ASP A 1 84 ? 3.252 -11.972 -1.920 1.00 95.06 84 ASP A O 1
ATOM 683 N N . ASN A 1 85 ? 3.106 -12.633 0.214 1.00 94.12 85 ASN A N 1
ATOM 684 C CA . ASN A 1 85 ? 4.475 -12.271 0.562 1.00 94.12 85 ASN A CA 1
ATOM 685 C C . ASN A 1 85 ? 5.539 -13.239 0.014 1.00 94.12 85 ASN A C 1
ATOM 687 O O . ASN A 1 85 ? 6.723 -12.866 0.015 1.00 94.12 85 ASN A O 1
ATOM 691 N N . THR A 1 86 ? 5.146 -14.429 -0.443 1.00 93.44 86 THR A N 1
ATOM 692 C CA . THR A 1 86 ? 6.017 -15.420 -1.093 1.00 93.44 86 THR A CA 1
ATOM 693 C C . THR A 1 86 ? 6.268 -15.083 -2.563 1.00 93.44 86 THR A C 1
ATOM 695 O O . THR A 1 86 ? 7.340 -15.372 -3.093 1.00 93.44 86 THR A O 1
ATOM 698 N N . VAL A 1 87 ? 5.335 -14.367 -3.195 1.00 94.75 87 VAL A N 1
ATOM 699 C CA . VAL A 1 87 ? 5.437 -13.923 -4.585 1.00 94.75 87 VAL A CA 1
ATOM 700 C C . VAL A 1 87 ? 6.138 -12.557 -4.669 1.00 94.75 87 VAL A C 1
ATOM 702 O O . VAL A 1 87 ? 6.149 -11.739 -3.737 1.00 94.75 87 VAL A O 1
ATOM 705 N N . GLY A 1 88 ? 6.816 -12.320 -5.793 1.00 95.94 88 GLY A N 1
ATOM 706 C CA . GLY A 1 88 ? 7.493 -11.060 -6.089 1.00 95.94 88 GLY A CA 1
ATOM 707 C C . GLY A 1 88 ? 6.530 -9.897 -6.350 1.00 95.94 88 GLY A C 1
ATOM 708 O O . GLY A 1 88 ? 5.354 -9.913 -5.995 1.00 95.94 88 GLY A O 1
ATOM 709 N N . TYR A 1 89 ? 7.049 -8.847 -6.974 1.00 97.94 89 TYR A N 1
ATOM 710 C CA . TYR A 1 89 ? 6.263 -7.693 -7.395 1.00 97.94 89 TYR A CA 1
ATOM 711 C C . TYR A 1 89 ? 5.710 -7.937 -8.805 1.00 97.94 89 TYR A C 1
ATOM 713 O O . TYR A 1 89 ? 6.381 -7.635 -9.796 1.00 97.94 89 TYR A O 1
ATOM 721 N N . GLU A 1 90 ? 4.502 -8.491 -8.877 1.00 97.31 90 GLU A N 1
ATOM 722 C CA . GLU A 1 90 ? 3.751 -8.786 -10.108 1.00 97.31 90 GLU A CA 1
ATOM 723 C C . GLU A 1 90 ? 2.399 -8.058 -10.079 1.00 97.31 90 GLU A C 1
ATOM 725 O O . GLU A 1 90 ? 1.924 -7.700 -9.003 1.00 97.31 90 GLU A O 1
ATOM 730 N N . ALA A 1 91 ? 1.818 -7.751 -11.242 1.00 96.44 91 ALA A N 1
ATOM 731 C CA . ALA A 1 91 ? 0.650 -6.864 -11.329 1.00 96.44 91 ALA A CA 1
ATOM 732 C C . ALA A 1 91 ? -0.596 -7.425 -10.616 1.00 96.44 91 ALA A C 1
ATOM 734 O O . ALA A 1 91 ? -1.401 -6.657 -10.098 1.00 96.44 91 ALA A O 1
ATOM 735 N N . ASP A 1 92 ? -0.724 -8.747 -10.566 1.00 96.81 92 ASP A N 1
ATOM 736 C CA . ASP A 1 92 ? -1.766 -9.513 -9.877 1.00 96.81 92 ASP A CA 1
ATOM 737 C C . ASP A 1 92 ? -1.476 -9.747 -8.385 1.00 96.81 92 ASP A C 1
ATOM 739 O O . ASP A 1 92 ? -2.393 -10.025 -7.619 1.00 96.81 92 ASP A O 1
ATOM 743 N N . ASN A 1 93 ? -0.221 -9.595 -7.952 1.00 97.25 93 ASN A N 1
ATOM 744 C CA . ASN A 1 93 ? 0.205 -9.802 -6.567 1.00 97.25 93 ASN A CA 1
ATOM 745 C C . ASN A 1 93 ? 0.401 -8.495 -5.775 1.00 97.25 93 ASN A C 1
ATOM 747 O O . ASN A 1 93 ? 0.960 -8.503 -4.675 1.00 97.25 93 ASN A O 1
ATOM 751 N N . ILE A 1 94 ? -0.007 -7.342 -6.308 1.00 97.19 94 ILE A N 1
ATOM 752 C CA . ILE A 1 94 ? 0.129 -6.063 -5.602 1.00 97.19 94 ILE A CA 1
ATOM 753 C C . ILE A 1 94 ? -1.204 -5.397 -5.324 1.00 97.19 94 ILE A C 1
ATOM 755 O O . ILE A 1 94 ? -2.190 -5.572 -6.027 1.00 97.19 94 ILE A O 1
ATOM 759 N N . GLN A 1 95 ? -1.196 -4.567 -4.290 1.00 97.44 95 GLN A N 1
ATOM 760 C CA . GLN A 1 95 ? -2.292 -3.669 -3.966 1.00 97.44 95 GLN A CA 1
ATOM 761 C C . GLN A 1 95 ? -1.748 -2.385 -3.335 1.00 97.44 95 GLN A C 1
ATOM 763 O O . GLN A 1 95 ? -0.696 -2.383 -2.683 1.00 97.44 95 GLN A O 1
ATOM 768 N N . ILE A 1 96 ? -2.454 -1.269 -3.527 1.00 98.19 96 ILE A N 1
ATOM 769 C CA . ILE A 1 96 ? -2.132 -0.011 -2.846 1.00 98.19 96 ILE A CA 1
ATOM 770 C C . ILE A 1 96 ? -3.052 0.139 -1.643 1.00 98.19 96 ILE A C 1
ATOM 772 O O . ILE A 1 96 ? -4.275 0.157 -1.754 1.00 98.19 96 ILE A O 1
ATOM 776 N N . VAL A 1 97 ? -2.440 0.255 -0.473 1.00 97.75 97 VAL A N 1
ATOM 777 C CA . VAL A 1 97 ? -3.119 0.247 0.824 1.00 97.75 97 VAL A CA 1
ATOM 778 C C . VAL A 1 97 ? -2.579 1.353 1.719 1.00 97.75 97 VAL A C 1
ATOM 780 O O . VAL A 1 97 ? -1.524 1.932 1.454 1.00 97.75 97 VAL A O 1
ATOM 783 N N . CYS A 1 98 ? -3.268 1.655 2.816 1.00 95.25 98 CYS A N 1
ATOM 784 C CA . CYS A 1 98 ? -2.725 2.557 3.825 1.00 95.25 98 CYS A CA 1
ATOM 785 C C . CYS A 1 98 ? -1.486 1.946 4.504 1.00 95.25 98 CYS A C 1
ATOM 787 O O . CYS A 1 98 ? -1.432 0.749 4.787 1.00 95.25 98 CYS A O 1
ATOM 789 N N . CYS A 1 99 ? -0.501 2.784 4.835 1.00 93.31 99 CYS A N 1
ATOM 790 C CA . CYS A 1 99 ? 0.729 2.369 5.518 1.00 93.31 99 CYS A CA 1
ATOM 791 C C . CYS A 1 99 ? 0.465 1.587 6.815 1.00 93.31 99 CYS A C 1
ATOM 793 O O . CYS A 1 99 ? 1.159 0.609 7.089 1.00 93.31 99 CYS A O 1
ATOM 795 N N . ILE A 1 100 ? -0.536 1.997 7.600 1.00 94.88 100 ILE A N 1
ATOM 796 C CA . ILE A 1 100 ? -0.910 1.298 8.832 1.00 94.88 100 ILE A CA 1
ATOM 797 C C . ILE A 1 100 ? -1.372 -0.133 8.551 1.00 94.88 100 ILE A C 1
ATOM 799 O O . ILE A 1 100 ? -0.882 -1.039 9.207 1.00 94.88 100 ILE A O 1
ATOM 803 N N . TYR A 1 101 ? -2.205 -0.345 7.527 1.00 96.44 101 TYR A N 1
ATOM 804 C CA . TYR A 1 101 ? -2.667 -1.679 7.144 1.00 96.44 101 TYR A CA 1
ATOM 805 C C . TYR A 1 101 ? -1.496 -2.565 6.704 1.00 96.44 101 TYR A C 1
ATOM 807 O O . TYR A 1 101 ? -1.322 -3.651 7.239 1.00 96.44 101 TYR A O 1
ATOM 815 N N . ASN A 1 102 ? -0.633 -2.074 5.807 1.00 96.81 102 ASN A N 1
ATOM 816 C CA . ASN A 1 102 ? 0.538 -2.829 5.333 1.00 96.81 102 ASN A CA 1
ATOM 817 C C . ASN A 1 102 ? 1.458 -3.240 6.499 1.00 96.81 102 ASN A C 1
ATOM 819 O O . ASN A 1 102 ? 1.945 -4.363 6.561 1.00 96.81 102 ASN A O 1
ATOM 823 N N . ARG A 1 103 ? 1.656 -2.345 7.476 1.00 95.06 103 ARG A N 1
ATOM 824 C CA . ARG A 1 103 ? 2.434 -2.653 8.684 1.00 95.06 103 ARG A CA 1
ATOM 825 C C . ARG A 1 103 ? 1.748 -3.643 9.613 1.00 95.06 103 ARG A C 1
ATOM 827 O O . ARG A 1 103 ? 2.448 -4.455 10.202 1.00 95.06 103 ARG A O 1
ATOM 834 N N . SER A 1 104 ? 0.428 -3.553 9.756 1.00 95.06 104 SER A N 1
ATOM 835 C CA . SER A 1 104 ? -0.362 -4.507 10.534 1.00 95.06 104 SER A CA 1
ATOM 836 C C . SER A 1 104 ? -0.345 -5.897 9.902 1.00 95.06 104 SER A C 1
ATOM 838 O O . SER A 1 104 ? -0.186 -6.866 10.629 1.00 95.06 104 SER A O 1
ATOM 840 N N . LYS A 1 105 ? -0.444 -5.991 8.568 1.00 96.31 105 LYS A N 1
ATOM 841 C CA . LYS A 1 105 ? -0.303 -7.247 7.817 1.00 96.31 105 LYS A CA 1
ATOM 842 C C . LYS A 1 105 ? 1.100 -7.825 7.968 1.00 96.31 105 LYS A C 1
ATOM 844 O O . LYS A 1 105 ? 1.265 -8.986 8.317 1.00 96.31 105 LYS A O 1
ATOM 849 N N . GLY A 1 106 ? 2.130 -7.010 7.740 1.00 94.19 106 GLY A N 1
ATOM 850 C CA . GLY A 1 106 ? 3.518 -7.432 7.898 1.00 94.19 106 GLY A CA 1
ATOM 851 C C . GLY A 1 106 ? 3.845 -8.663 7.045 1.00 94.19 106 GLY A C 1
ATOM 852 O O . GLY A 1 106 ? 3.803 -8.603 5.815 1.00 94.19 106 GLY A O 1
ATOM 853 N N . MET A 1 107 ? 4.211 -9.765 7.703 1.00 92.12 107 MET A N 1
ATOM 854 C CA . MET A 1 107 ? 4.479 -11.053 7.045 1.00 92.12 107 MET A CA 1
ATOM 855 C C . MET A 1 107 ? 3.255 -11.972 6.963 1.00 92.12 107 MET A C 1
ATOM 857 O O . MET A 1 107 ? 3.317 -12.965 6.247 1.00 92.12 107 MET A O 1
ATOM 861 N N . TRP A 1 108 ? 2.182 -11.637 7.673 1.00 94.00 108 TRP A N 1
ATOM 862 C CA . TRP A 1 108 ? 0.974 -12.442 7.809 1.00 94.00 108 TRP A CA 1
ATOM 863 C C . TRP A 1 108 ? -0.010 -12.211 6.658 1.00 94.00 108 TRP A C 1
ATOM 865 O O . TRP A 1 108 ? 0.238 -11.400 5.749 1.00 94.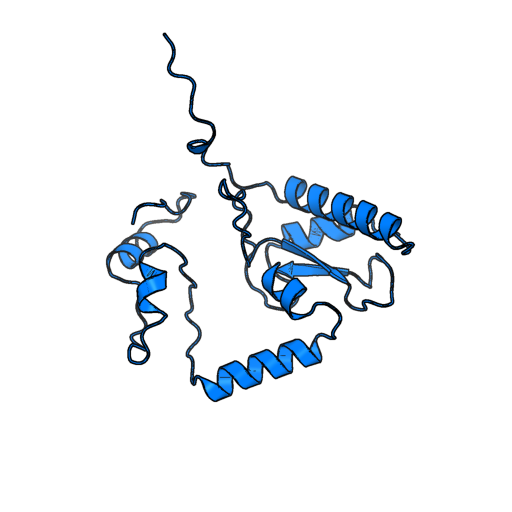00 108 TRP A O 1
ATOM 875 N N . ASN A 1 109 ? -1.129 -12.930 6.708 1.00 90.62 109 ASN A N 1
ATOM 876 C CA . ASN A 1 109 ? -2.170 -12.854 5.696 1.00 90.62 109 ASN A CA 1
ATOM 877 C C . ASN A 1 109 ? -3.236 -11.820 6.080 1.00 90.62 109 ASN A C 1
ATOM 879 O O . ASN A 1 109 ? -3.199 -11.207 7.150 1.00 90.62 109 ASN A O 1
ATOM 883 N N . VAL A 1 110 ? -4.171 -11.557 5.166 1.00 93.38 110 VAL A N 1
ATOM 884 C CA . VAL A 1 110 ? -5.234 -10.573 5.413 1.00 93.38 110 VAL A CA 1
ATOM 885 C C . VAL A 1 110 ? -6.195 -11.054 6.500 1.00 93.38 110 VAL A C 1
ATOM 887 O O . VAL A 1 110 ? -6.666 -10.240 7.292 1.00 93.38 110 VAL A O 1
ATOM 890 N N . GLU A 1 111 ? -6.416 -12.361 6.591 1.00 94.12 111 GLU A N 1
ATOM 891 C CA . GLU A 1 111 ? -7.295 -13.010 7.561 1.00 94.12 111 GLU A CA 1
ATOM 892 C C . GLU A 1 111 ? -6.847 -12.721 8.999 1.00 94.12 111 GLU A C 1
ATOM 894 O O . GLU A 1 111 ? -7.677 -12.392 9.845 1.00 94.12 111 GLU A O 1
ATOM 899 N N . ASP A 1 112 ? -5.536 -12.732 9.260 1.00 94.25 112 ASP A N 1
ATOM 900 C CA . ASP A 1 112 ? -4.970 -12.417 10.577 1.00 94.25 112 ASP A CA 1
ATOM 901 C C . ASP A 1 112 ? -5.261 -10.963 10.984 1.00 94.25 112 ASP A 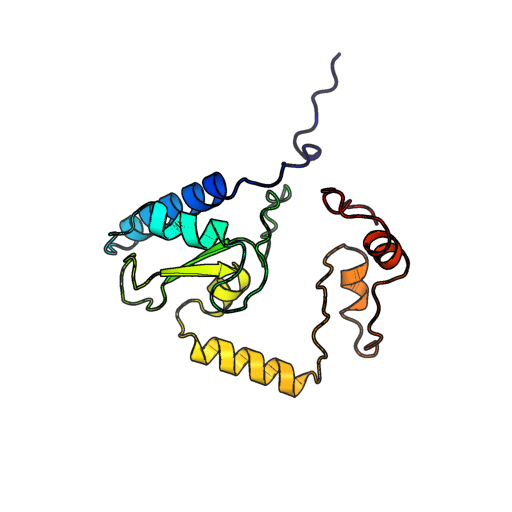C 1
ATOM 903 O O . ASP A 1 112 ? -5.611 -10.666 12.130 1.00 94.25 112 ASP A O 1
ATOM 907 N N . VAL A 1 113 ? -5.167 -10.037 10.023 1.00 94.56 113 VAL A N 1
ATOM 908 C CA . VAL A 1 113 ? -5.469 -8.615 10.247 1.00 94.56 113 VAL A CA 1
ATOM 909 C C . VAL A 1 113 ? -6.959 -8.407 10.502 1.00 94.56 113 VAL A C 1
ATOM 911 O O . VAL A 1 113 ? -7.318 -7.613 11.373 1.00 94.56 113 VAL A O 1
ATOM 914 N N . VAL A 1 114 ? -7.819 -9.112 9.763 1.00 94.31 114 VAL A N 1
ATOM 915 C CA . VAL A 1 114 ? -9.276 -9.060 9.941 1.00 94.31 114 VAL A CA 1
ATOM 916 C C . VAL A 1 114 ? -9.660 -9.609 11.313 1.00 94.31 114 VAL A C 1
ATOM 918 O O . VAL A 1 114 ? -10.341 -8.915 12.064 1.00 94.31 114 VAL A O 1
ATOM 921 N N . ALA A 1 115 ? -9.146 -10.779 11.698 1.00 94.12 115 ALA A N 1
ATOM 922 C CA . ALA A 1 115 ? -9.399 -11.375 13.008 1.00 94.12 115 ALA A CA 1
ATOM 923 C C . ALA A 1 115 ? -8.956 -10.450 14.155 1.00 94.12 115 ALA A C 1
ATOM 925 O O . ALA A 1 115 ? -9.695 -10.242 15.122 1.00 94.12 115 ALA A O 1
ATOM 926 N N . MET A 1 116 ? -7.779 -9.825 14.028 1.00 94.12 116 MET A N 1
ATOM 927 C CA . MET A 1 116 ? -7.302 -8.826 14.987 1.00 94.12 116 MET A CA 1
ATOM 928 C C . MET A 1 116 ? -8.248 -7.618 15.067 1.00 94.12 116 MET A C 1
ATOM 930 O O . MET A 1 116 ? -8.590 -7.175 16.165 1.00 94.12 116 MET A O 1
ATOM 934 N N . ALA A 1 117 ? -8.672 -7.071 13.924 1.00 91.88 117 ALA A N 1
ATOM 935 C CA . ALA A 1 117 ? -9.575 -5.924 13.882 1.00 91.88 117 ALA A CA 1
ATOM 936 C C . ALA A 1 117 ? -10.935 -6.250 14.520 1.00 91.88 117 ALA A C 1
ATOM 938 O O . ALA A 1 117 ? -11.430 -5.474 15.338 1.00 91.88 117 ALA A O 1
ATOM 939 N N . GLU A 1 118 ? -11.506 -7.418 14.224 1.00 90.56 118 GLU A N 1
ATOM 940 C CA . GLU A 1 118 ? -12.751 -7.882 14.836 1.00 90.56 118 GLU A CA 1
ATOM 941 C C . GLU A 1 118 ? -12.636 -8.041 16.353 1.00 90.56 118 GLU A C 1
ATOM 943 O O . GLU A 1 118 ? -13.528 -7.614 17.088 1.00 90.56 118 GLU A O 1
ATOM 948 N N . ALA A 1 119 ? -11.539 -8.628 16.841 1.00 91.00 119 ALA A N 1
ATOM 949 C CA . ALA A 1 119 ? -11.308 -8.794 18.272 1.00 91.00 119 ALA A CA 1
ATOM 950 C C . ALA A 1 119 ? -11.237 -7.438 18.996 1.00 91.00 119 ALA A C 1
ATOM 952 O O . ALA A 1 119 ? -11.822 -7.281 20.069 1.00 91.00 119 ALA A O 1
ATOM 953 N N . ILE A 1 120 ? -10.585 -6.438 18.390 1.00 89.31 120 ILE A N 1
ATOM 954 C CA . ILE A 1 120 ? -10.527 -5.066 18.921 1.00 89.31 120 ILE A CA 1
ATOM 955 C C . ILE A 1 120 ? -11.929 -4.451 18.996 1.00 89.31 120 ILE A C 1
ATOM 957 O O . ILE A 1 120 ? -12.286 -3.874 20.027 1.00 89.31 120 ILE A O 1
ATOM 961 N N . MET A 1 121 ? -12.720 -4.583 17.928 1.00 86.94 121 MET A N 1
ATOM 962 C CA . MET A 1 121 ? -14.080 -4.039 17.865 1.00 86.94 121 MET A CA 1
ATOM 963 C C . MET A 1 121 ? -14.993 -4.678 18.917 1.00 86.94 121 MET A C 1
ATOM 965 O O . MET A 1 121 ? -15.690 -3.961 19.635 1.00 86.94 121 MET A O 1
ATOM 969 N N . LYS A 1 122 ? -14.924 -6.007 19.075 1.00 85.81 122 LYS A N 1
ATOM 970 C CA . LYS A 1 122 ? -15.680 -6.757 20.093 1.00 85.81 122 LYS A CA 1
ATOM 971 C C . LYS A 1 122 ? -15.297 -6.343 21.516 1.00 85.81 122 LYS A C 1
ATOM 973 O O . LYS A 1 122 ? -16.175 -6.145 22.347 1.00 85.81 122 LYS A O 1
ATOM 978 N N . GLN A 1 123 ? -14.001 -6.183 21.796 1.00 80.62 123 GLN A N 1
ATOM 979 C CA . GLN A 1 123 ? -13.509 -5.848 23.138 1.00 80.62 123 GLN A CA 1
ATOM 980 C C . GLN A 1 123 ? -13.835 -4.422 23.571 1.00 80.62 123 GLN A C 1
ATOM 982 O O . GLN A 1 123 ? -14.094 -4.184 24.747 1.00 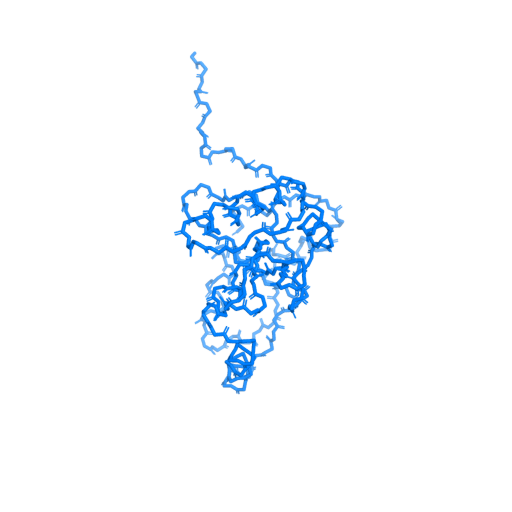80.62 123 GLN A O 1
ATOM 987 N N . LYS A 1 124 ? -13.780 -3.452 22.654 1.00 70.50 124 LYS A N 1
ATOM 988 C CA . LYS A 1 124 ? -13.895 -2.045 23.049 1.00 70.50 124 LYS A CA 1
ATOM 989 C C . LYS A 1 124 ? -15.285 -1.433 22.870 1.00 70.50 124 LYS A C 1
ATOM 991 O O . LYS A 1 124 ? -15.417 -0.263 23.208 1.00 70.50 124 LYS A O 1
ATOM 996 N N . GLN A 1 125 ? -16.277 -2.172 22.348 1.00 63.94 125 GLN A N 1
ATOM 997 C CA . GLN A 1 125 ? -17.604 -1.629 21.983 1.00 63.94 125 GLN A CA 1
ATOM 998 C C . GLN A 1 125 ? -17.473 -0.262 21.281 1.00 63.94 125 GLN A C 1
ATOM 1000 O O . GLN A 1 125 ? -18.237 0.667 21.527 1.00 63.94 125 GLN A O 1
ATOM 1005 N N . LEU A 1 126 ? -16.415 -0.100 20.475 1.00 62.28 126 LEU A N 1
ATOM 1006 C CA . LEU A 1 126 ? -16.069 1.194 19.903 1.00 62.28 126 LEU A CA 1
ATOM 1007 C C . LEU A 1 126 ? -17.011 1.475 18.748 1.00 62.28 126 LEU A C 1
ATOM 1009 O O . LEU A 1 126 ? -16.996 0.762 17.747 1.00 62.28 126 LEU A O 1
ATOM 1013 N N . GLU A 1 127 ? -17.743 2.575 18.840 1.00 58.78 127 GLU A N 1
ATOM 1014 C CA . GLU A 1 127 ? -18.280 3.217 17.652 1.00 58.78 127 GLU A CA 1
ATOM 1015 C C . GLU A 1 127 ? -17.111 3.884 16.916 1.00 58.78 127 GLU A C 1
ATOM 1017 O O . GLU A 1 127 ? -16.418 4.757 17.455 1.00 58.78 127 GLU A O 1
ATOM 1022 N N . LEU A 1 128 ? -16.829 3.429 15.691 1.00 56.28 128 LEU A N 1
ATOM 1023 C CA . LEU A 1 128 ? -15.798 4.048 14.863 1.00 56.28 128 LEU A CA 1
ATOM 1024 C C . LEU A 1 128 ? -16.216 5.494 14.564 1.00 56.28 128 LEU A C 1
ATOM 1026 O O . LEU A 1 128 ? -17.328 5.720 14.088 1.00 56.28 128 LEU A O 1
ATOM 1030 N N . PRO A 1 129 ? -15.348 6.491 14.804 1.00 55.53 129 PRO A N 1
ATOM 1031 C CA . PRO A 1 129 ? -15.683 7.856 14.450 1.00 55.53 129 PRO A CA 1
ATOM 1032 C C . PRO A 1 129 ? -15.730 7.984 12.925 1.00 55.53 129 PRO A C 1
ATOM 1034 O O . PRO A 1 129 ? -14.765 7.621 12.251 1.00 55.53 129 PRO A O 1
ATOM 1037 N N . GLU A 1 130 ? -16.799 8.586 12.392 1.00 46.16 130 GLU A N 1
ATOM 1038 C CA . GLU A 1 130 ? -16.930 8.910 10.957 1.00 46.16 130 GLU A CA 1
ATOM 1039 C C . GLU A 1 130 ? -15.734 9.734 10.431 1.00 46.16 130 GLU A C 1
ATOM 1041 O O . GLU A 1 130 ? -15.421 9.713 9.243 1.00 46.16 130 GLU A O 1
ATOM 1046 N N . VAL A 1 131 ? -15.015 10.436 11.323 1.00 51.09 131 VAL A N 1
ATOM 1047 C CA . VAL A 1 131 ? -13.812 11.218 11.008 1.00 51.09 131 VAL A CA 1
ATOM 1048 C C . VAL A 1 131 ? -12.722 11.022 12.071 1.00 51.09 131 VAL A C 1
ATOM 1050 O O . VAL A 1 131 ? -12.869 11.424 13.226 1.00 51.09 131 VAL A O 1
ATOM 1053 N N . ILE A 1 132 ? -11.556 10.494 11.675 1.00 59.91 132 ILE A N 1
ATOM 1054 C CA . ILE A 1 132 ? -10.384 10.341 12.559 1.00 59.91 132 ILE A CA 1
ATOM 1055 C C . ILE A 1 132 ? -9.546 11.636 12.560 1.00 59.91 132 ILE A C 1
ATOM 1057 O O . ILE A 1 132 ? -8.615 11.807 11.766 1.00 59.91 132 ILE A O 1
ATOM 1061 N N . CYS A 1 133 ? -9.842 12.564 13.479 1.00 51.59 133 CYS A N 1
ATOM 1062 C CA . CYS A 1 133 ? -9.051 13.788 13.676 1.00 51.59 133 CYS A CA 1
ATOM 1063 C C . CYS A 1 133 ? -7.798 13.527 14.537 1.00 51.59 133 CYS A C 1
ATOM 1065 O O . CYS A 1 133 ? -7.885 13.029 15.656 1.00 51.59 133 CYS A O 1
ATOM 1067 N N . ARG A 1 134 ? -6.606 13.894 14.039 1.00 54.28 134 ARG A N 1
ATOM 1068 C CA . ARG A 1 134 ? -5.307 13.648 14.711 1.00 54.28 134 ARG A CA 1
ATOM 1069 C C . ARG A 1 134 ? -4.544 14.901 15.144 1.00 54.28 134 ARG A C 1
ATOM 1071 O O . ARG A 1 134 ? -3.333 14.829 15.373 1.00 54.28 134 ARG A O 1
ATOM 1078 N N . CYS A 1 135 ? -5.215 16.048 15.268 1.00 52.00 135 CYS A N 1
ATOM 1079 C CA . CYS A 1 135 ? -4.577 17.226 15.855 1.00 52.00 135 CYS A CA 1
ATOM 1080 C C . CYS A 1 135 ? -4.208 16.958 17.330 1.00 52.00 135 CYS A C 1
ATOM 1082 O O . CYS A 1 135 ? -4.787 16.090 17.990 1.00 52.00 135 CYS A O 1
ATOM 1084 N N . LYS A 1 136 ? -3.219 17.692 17.857 1.00 53.88 136 LYS A N 1
ATOM 1085 C CA . LYS A 1 136 ? -2.723 17.504 19.235 1.00 53.88 136 LYS A CA 1
ATOM 1086 C C . LYS A 1 136 ? -3.833 17.626 20.288 1.00 53.88 136 LYS A C 1
ATOM 1088 O O . LYS A 1 136 ? -3.731 16.998 21.336 1.00 53.88 136 LYS A O 1
ATOM 1093 N N . LYS A 1 137 ? -4.875 18.406 19.989 1.00 55.59 137 LYS A N 1
ATOM 1094 C CA . LYS A 1 137 ? -6.028 18.631 20.858 1.00 55.59 137 LYS A CA 1
ATOM 1095 C C . LYS A 1 137 ? -6.948 17.405 20.948 1.00 55.59 137 LYS A C 1
ATOM 1097 O O . LYS A 1 137 ? -7.177 16.923 22.048 1.00 55.59 137 LYS A O 1
ATOM 1102 N N . CYS A 1 138 ? -7.367 16.834 19.815 1.00 50.09 138 CYS A N 1
ATOM 1103 C CA . CYS A 1 138 ? -8.270 15.672 19.784 1.00 50.09 138 CYS A CA 1
ATOM 1104 C C . CYS A 1 138 ? -7.617 14.369 20.282 1.00 50.09 138 CYS A C 1
ATOM 1106 O O . CYS A 1 138 ? -8.305 13.473 20.755 1.00 50.09 138 CYS A O 1
ATOM 1108 N N . ARG A 1 139 ? -6.279 14.250 20.228 1.00 50.59 139 ARG A N 1
ATOM 1109 C CA . ARG A 1 139 ? -5.573 13.048 20.713 1.00 50.59 139 ARG A CA 1
ATOM 1110 C C . ARG A 1 139 ? -5.702 12.836 22.230 1.00 50.59 139 ARG A C 1
ATOM 1112 O O . ARG A 1 139 ? -5.669 11.692 22.658 1.00 50.59 139 ARG A O 1
ATOM 1119 N N . LYS A 1 140 ? -5.835 13.905 23.028 1.00 48.03 140 LYS A N 1
ATOM 1120 C CA . LYS A 1 140 ? -5.984 13.803 24.493 1.00 48.03 140 LYS A CA 1
ATOM 1121 C C . LYS A 1 140 ? -7.370 13.302 24.921 1.00 48.03 140 LYS A C 1
ATOM 1123 O O . LYS A 1 140 ? -7.489 12.719 25.989 1.00 48.03 140 LYS A O 1
ATOM 1128 N N . GLU A 1 141 ? -8.389 13.522 24.092 1.00 43.34 141 GLU A N 1
ATOM 1129 C CA . GLU A 1 141 ? -9.784 13.158 24.382 1.00 43.34 141 GLU A CA 1
ATOM 1130 C C . GLU A 1 141 ? -10.078 11.679 24.049 1.00 43.34 141 GLU A C 1
ATOM 1132 O O . GLU A 1 141 ? -10.879 11.050 24.725 1.00 43.34 141 GLU A O 1
ATOM 1137 N N . LEU A 1 142 ? -9.372 11.081 23.077 1.00 47.47 142 LEU A N 1
ATOM 1138 C CA . LEU A 1 142 ? -9.552 9.674 22.663 1.00 47.47 142 LEU A CA 1
ATOM 1139 C C . LEU A 1 142 ? -8.950 8.628 23.624 1.00 47.47 142 LEU A C 1
ATOM 1141 O O . LEU A 1 142 ? -9.152 7.433 23.429 1.00 47.47 142 LEU A O 1
ATOM 1145 N N . THR A 1 143 ? -8.159 9.046 24.615 1.00 42.06 143 THR A N 1
ATOM 1146 C CA . THR A 1 143 ? -7.480 8.147 25.569 1.00 42.06 143 THR A CA 1
ATOM 1147 C C . THR A 1 143 ? -8.131 8.114 26.952 1.00 42.06 143 THR A C 1
ATOM 1149 O O . THR A 1 143 ? -7.639 7.405 27.825 1.00 42.06 143 THR A O 1
ATOM 1152 N N . ALA A 1 144 ? -9.195 8.889 27.179 1.00 39.06 144 ALA A N 1
ATOM 1153 C CA . ALA A 1 144 ? -9.931 8.860 28.437 1.00 39.06 144 ALA A CA 1
ATOM 1154 C C . ALA A 1 144 ? -10.928 7.681 28.428 1.00 39.06 144 ALA A C 1
ATOM 1156 O O . ALA A 1 144 ? -11.684 7.552 27.463 1.00 39.06 144 ALA A O 1
ATOM 1157 N N . PRO A 1 145 ? -10.934 6.814 29.458 1.00 41.09 145 PRO A N 1
ATOM 1158 C CA . PRO A 1 145 ? -11.735 5.588 29.463 1.00 41.09 145 PRO A CA 1
ATOM 1159 C C . PRO A 1 145 ? -13.258 5.820 29.470 1.00 41.09 145 PRO A C 1
ATOM 1161 O O . PRO A 1 145 ? -13.979 4.947 29.005 1.00 41.09 145 PRO A O 1
ATOM 1164 N N . ASP A 1 146 ? -13.738 7.002 29.879 1.00 41.12 146 ASP A N 1
ATOM 1165 C CA . ASP A 1 146 ? -15.171 7.262 30.119 1.00 41.12 146 ASP A CA 1
ATOM 1166 C C . ASP A 1 146 ? -15.816 8.301 29.180 1.00 41.12 146 ASP A C 1
ATOM 1168 O O . ASP A 1 146 ? -16.854 8.883 29.495 1.00 41.12 146 ASP A O 1
ATOM 1172 N N . SER A 1 147 ? -15.236 8.576 28.008 1.00 36.72 147 SER A N 1
ATOM 1173 C CA . SER A 1 147 ? -15.820 9.544 27.067 1.00 36.72 147 SER A CA 1
ATOM 1174 C C . SER A 1 147 ? -16.035 8.983 25.669 1.00 36.72 147 SER A C 1
ATOM 1176 O O . SER A 1 147 ? -15.473 9.474 24.690 1.00 36.72 147 SER A O 1
ATOM 1178 N N . VAL A 1 148 ? -16.978 8.047 25.557 1.00 37.59 148 VAL A N 1
ATOM 1179 C CA . VAL A 1 148 ? -17.822 7.954 24.357 1.00 37.59 148 VAL A CA 1
ATOM 1180 C C . VAL A 1 148 ? -18.799 9.137 24.393 1.00 37.59 148 VAL A C 1
ATOM 1182 O O . VAL A 1 148 ? -19.982 9.012 24.686 1.00 37.59 148 VAL A O 1
ATOM 1185 N N . LYS A 1 149 ? -18.286 10.346 24.155 1.00 38.12 149 LYS A N 1
ATOM 1186 C CA . LYS A 1 149 ? -19.105 11.452 23.653 1.00 38.12 149 LYS A CA 1
ATOM 1187 C C . LYS A 1 149 ? -18.614 11.739 22.252 1.00 38.12 149 LYS A C 1
ATOM 1189 O O . LYS A 1 149 ? -17.685 12.515 22.042 1.00 38.12 149 LYS A O 1
ATOM 1194 N N . MET A 1 150 ? -19.231 11.037 21.305 1.00 38.66 150 MET A N 1
ATOM 1195 C CA . MET A 1 150 ? -19.118 11.324 19.887 1.00 38.66 150 MET A CA 1
ATOM 1196 C C . MET A 1 150 ? -19.443 12.795 19.645 1.00 38.66 150 MET A C 1
ATOM 1198 O O . MET A 1 150 ? -20.543 13.282 19.899 1.00 38.66 150 MET A O 1
ATOM 1202 N N . GLY A 1 151 ? -18.443 13.513 19.163 1.00 40.56 151 GLY A N 1
ATOM 1203 C CA . GLY A 1 151 ? -18.573 14.897 18.768 1.00 40.56 151 GLY A CA 1
ATOM 1204 C C . GLY A 1 151 ? -17.197 15.485 18.547 1.00 40.56 151 GLY A C 1
ATOM 1205 O O . GLY A 1 151 ? -16.378 15.549 19.459 1.00 40.56 151 GLY A O 1
ATOM 1206 N N . LEU A 1 152 ? -16.937 15.948 17.325 1.00 43.28 152 LEU A N 1
ATOM 1207 C CA . LEU A 1 152 ? -15.821 16.849 17.070 1.00 43.28 152 LEU A CA 1
ATOM 1208 C C . LEU A 1 152 ? -15.914 18.005 18.072 1.00 43.28 152 LEU A C 1
ATOM 1210 O O . LEU A 1 152 ? -16.921 18.719 18.092 1.00 43.28 152 LEU A O 1
ATOM 1214 N N . GLY A 1 153 ? -14.872 18.209 18.883 1.00 41.22 153 GLY A N 1
ATOM 1215 C CA . GLY A 1 153 ? -14.826 19.333 19.812 1.00 41.22 153 GLY A CA 1
ATOM 1216 C C . GLY A 1 153 ? -15.160 20.655 19.094 1.00 41.22 153 GLY A C 1
ATOM 1217 O O . GLY A 1 153 ? -14.836 20.815 17.911 1.00 41.22 153 GLY A O 1
ATOM 1218 N N . PRO A 1 154 ? -15.786 21.633 19.770 1.00 43.94 154 PRO A N 1
ATOM 1219 C CA . PRO A 1 154 ? -16.432 22.802 19.150 1.00 43.94 154 PRO A CA 1
ATOM 1220 C C . PRO A 1 154 ? -15.542 23.647 18.215 1.00 43.94 154 PRO A C 1
ATOM 1222 O O . PRO A 1 154 ? -16.061 24.377 17.373 1.00 43.94 154 PRO A O 1
ATOM 1225 N N . LYS A 1 155 ? -14.206 23.524 18.294 1.00 43.31 155 LYS A N 1
ATOM 1226 C CA . LYS A 1 155 ? -13.268 24.152 17.343 1.00 43.31 155 LYS A CA 1
ATOM 1227 C C . LYS A 1 155 ? -13.131 23.411 15.998 1.00 43.31 155 LYS A C 1
ATOM 1229 O O . LYS A 1 155 ? -12.912 24.072 14.991 1.00 43.31 155 LYS A O 1
ATOM 1234 N N . CYS A 1 156 ? -13.277 22.082 15.950 1.00 47.34 156 CYS A N 1
ATOM 1235 C CA . CYS A 1 156 ? -13.283 21.314 14.691 1.00 47.34 156 CYS A CA 1
ATOM 1236 C C . CYS A 1 156 ? -14.644 21.370 13.984 1.00 47.34 156 CYS A C 1
ATOM 1238 O O . CYS A 1 156 ? -14.684 21.393 12.758 1.00 47.34 156 CYS A O 1
ATOM 1240 N N . ARG A 1 157 ? -15.753 21.471 14.735 1.00 42.41 157 ARG A N 1
ATOM 1241 C CA . ARG A 1 157 ? -17.115 21.533 14.170 1.00 42.41 157 ARG A CA 1
ATOM 1242 C C . ARG A 1 157 ? -17.330 22.749 13.253 1.00 42.41 157 ARG A C 1
ATOM 1244 O O . ARG A 1 157 ? -17.982 22.636 12.223 1.00 42.41 157 ARG A O 1
ATOM 1251 N N . LYS A 1 158 ? -16.706 23.892 13.571 1.00 42.75 158 LYS A N 1
ATOM 1252 C CA . LYS A 1 158 ? -16.782 25.122 12.756 1.00 42.75 158 LYS A CA 1
ATOM 1253 C C . LYS A 1 158 ? -16.091 25.022 11.385 1.00 42.75 158 LYS A C 1
ATOM 1255 O O . LYS A 1 158 ? -16.395 25.838 10.527 1.00 42.75 158 LYS A O 1
ATOM 1260 N N . ARG A 1 159 ? -15.191 24.051 11.163 1.00 41.09 159 ARG A N 1
ATOM 1261 C CA . ARG A 1 159 ? -14.491 23.869 9.874 1.00 41.09 159 ARG A CA 1
ATOM 1262 C C . ARG A 1 159 ? -15.260 23.019 8.858 1.00 41.09 159 ARG A C 1
ATOM 1264 O O . ARG A 1 159 ? -14.940 23.105 7.685 1.00 41.09 159 ARG A O 1
ATOM 1271 N N . LEU A 1 160 ? -16.245 22.220 9.279 1.00 40.84 160 LEU A N 1
ATOM 1272 C CA . LEU A 1 160 ? -17.060 21.419 8.350 1.00 40.84 160 LEU A CA 1
ATOM 1273 C C . LEU A 1 160 ? -18.244 22.213 7.777 1.00 40.84 160 LEU A C 1
ATOM 1275 O O . LEU A 1 160 ? -18.593 22.035 6.618 1.00 40.84 160 LEU A O 1
ATOM 1279 N N . ASN A 1 161 ? -18.817 23.142 8.550 1.00 40.88 161 ASN A N 1
ATOM 1280 C CA . ASN A 1 161 ? -19.977 23.935 8.115 1.00 40.88 161 ASN A CA 1
ATOM 1281 C C . ASN A 1 161 ? -19.621 25.133 7.210 1.00 40.88 161 ASN A C 1
ATOM 1283 O O . ASN A 1 161 ? -20.500 25.905 6.837 1.00 40.88 161 ASN A O 1
ATOM 1287 N N . GLY A 1 162 ? -18.347 25.311 6.861 1.00 37.25 162 GLY A N 1
ATOM 1288 C CA . GLY A 1 162 ? -17.890 26.327 5.922 1.00 37.25 162 GLY A CA 1
ATOM 1289 C C . GLY A 1 162 ? -17.125 25.655 4.795 1.00 37.25 162 GLY A C 1
ATOM 1290 O O . GLY A 1 162 ? -16.004 25.235 5.029 1.00 37.25 162 GLY A O 1
ATOM 1291 N N . LYS A 1 163 ? -17.782 25.537 3.633 1.00 34.16 163 LYS A N 1
ATOM 1292 C CA . LYS A 1 163 ? -17.263 25.337 2.265 1.00 34.16 163 LYS A CA 1
ATOM 1293 C C . LYS A 1 163 ? -15.891 24.659 2.143 1.00 34.16 163 LYS A C 1
ATOM 1295 O O . LYS A 1 163 ? -14.889 25.209 2.576 1.00 34.16 163 LYS A O 1
ATOM 1300 N N . HIS A 1 164 ? -15.852 23.541 1.412 1.00 38.03 164 HIS A N 1
ATOM 1301 C CA . HIS A 1 164 ? -14.637 22.982 0.813 1.00 38.03 164 HIS A CA 1
ATOM 1302 C C . HIS A 1 164 ? -13.698 24.091 0.302 1.00 38.03 164 HIS A C 1
ATOM 1304 O O . HIS A 1 164 ? -13.902 24.644 -0.775 1.00 38.03 164 HIS A O 1
ATOM 1310 N N . THR A 1 165 ? -12.655 24.391 1.067 1.00 34.75 165 THR A N 1
ATOM 1311 C CA . THR A 1 165 ? -11.441 25.028 0.569 1.00 34.75 165 THR A CA 1
ATOM 1312 C C . THR A 1 165 ? -10.281 24.155 1.013 1.00 34.75 165 THR A C 1
ATOM 1314 O O . THR A 1 165 ? -10.260 23.635 2.130 1.00 34.75 165 THR A O 1
ATOM 1317 N N . ASN A 1 166 ? -9.365 23.919 0.080 1.00 37.47 166 ASN A N 1
ATOM 1318 C CA . ASN A 1 166 ? -8.229 23.004 0.154 1.00 37.47 166 ASN A CA 1
ATOM 1319 C C . ASN A 1 166 ? -7.154 23.434 1.177 1.00 37.47 166 ASN A C 1
ATOM 1321 O O . ASN A 1 166 ? -5.966 23.402 0.877 1.00 37.47 166 ASN A O 1
ATOM 1325 N N . ASP A 1 167 ? -7.539 23.841 2.387 1.00 37.59 167 ASP A N 1
ATOM 1326 C CA . ASP A 1 167 ? -6.594 24.293 3.401 1.00 37.59 167 ASP A CA 1
ATOM 1327 C C . ASP A 1 167 ? -6.066 23.122 4.241 1.00 37.59 167 ASP A C 1
ATOM 1329 O O . ASP A 1 167 ? -6.847 22.429 4.916 1.00 37.59 167 ASP A O 1
ATOM 1333 N N . PRO A 1 168 ? -4.736 22.911 4.305 1.00 38.06 168 PRO A N 1
ATOM 1334 C CA . PRO A 1 168 ? -4.166 21.904 5.180 1.00 38.06 168 PRO A CA 1
ATOM 1335 C C . PRO A 1 168 ? -4.531 22.194 6.650 1.00 38.06 168 PRO A C 1
ATOM 1337 O O . PRO A 1 168 ? -4.656 23.349 7.078 1.00 38.06 168 PRO A O 1
ATOM 1340 N N . PRO A 1 169 ? -4.724 21.150 7.478 1.00 39.53 169 PRO A N 1
ATOM 1341 C CA . PRO A 1 169 ? -5.091 21.326 8.876 1.00 39.53 169 PRO A CA 1
ATOM 1342 C C . PRO A 1 169 ? -3.987 22.088 9.619 1.00 39.53 169 PRO A C 1
ATOM 1344 O O . PRO A 1 169 ? -2.874 21.589 9.798 1.00 39.53 169 PRO A O 1
ATOM 1347 N N . ASN A 1 170 ? -4.318 23.305 10.058 1.00 39.00 170 ASN A N 1
ATOM 1348 C CA . ASN A 1 170 ? -3.452 24.160 10.861 1.00 39.00 170 ASN A CA 1
ATOM 1349 C C . ASN A 1 170 ? -3.005 23.401 12.129 1.00 39.00 170 ASN A C 1
ATOM 1351 O O . ASN A 1 170 ? -3.827 22.863 12.874 1.00 39.00 170 ASN A O 1
ATOM 1355 N N . ARG A 1 171 ? -1.686 23.356 12.366 1.00 40.22 171 ARG A N 1
ATOM 1356 C CA . ARG A 1 171 ? -1.041 22.619 13.468 1.00 40.22 171 ARG A CA 1
ATOM 1357 C C . ARG A 1 171 ? -1.304 23.205 14.867 1.00 40.22 171 ARG A C 1
ATOM 1359 O O . ARG A 1 171 ? -0.913 22.556 15.836 1.00 40.22 171 ARG A O 1
ATOM 1366 N N . ASN A 1 172 ? -1.972 24.357 14.979 1.00 36.81 172 ASN A N 1
ATOM 1367 C CA . ASN A 1 172 ? -2.170 25.098 16.236 1.00 36.81 172 ASN A CA 1
ATOM 1368 C C . ASN A 1 172 ? -3.643 25.279 16.674 1.00 36.81 172 ASN A C 1
ATOM 1370 O O . ASN A 1 172 ? -3.983 26.298 17.271 1.00 36.81 172 ASN A O 1
ATOM 1374 N N . CYS A 1 173 ? -4.532 24.319 16.408 1.00 38.91 173 CYS A N 1
ATOM 1375 C CA . CYS A 1 173 ? -5.890 24.355 16.981 1.00 38.91 173 CYS A CA 1
ATOM 1376 C C . CYS A 1 173 ? -5.935 23.949 18.468 1.00 38.91 173 CYS A C 1
ATOM 1378 O O . CYS A 1 173 ? -5.310 22.912 18.795 1.00 38.91 173 CYS A O 1
#